Protein AF-A0A7C3PC27-F1 (afdb_monomer)

Mean predicted aligned error: 5.33 Å

Nearest PDB structures (foldseek):
  1l8r-assembly2_B  TM=5.823E-01  e=4.995E+00  Homo sapiens

Sequence (64 aa):
MRLGCFEVDRRRRLGAFESEWAIDLNAAYGLFLIDQGVDRAEAKADFELPNDLISFIERGEISL

Structure (mmCIF, N/CA/C/O backbone):
data_AF-A0A7C3PC27-F1
#
_entry.id   AF-A0A7C3PC27-F1
#
loop_
_atom_site.group_PDB
_atom_site.id
_atom_site.type_symbol
_atom_site.label_atom_id
_atom_site.label_alt_id
_atom_site.label_comp_id
_atom_site.label_asym_id
_atom_site.label_entity_id
_atom_site.label_seq_id
_atom_site.pdbx_PDB_ins_code
_atom_site.Cartn_x
_atom_site.Cartn_y
_atom_site.Cartn_z
_atom_site.occupancy
_atom_site.B_iso_or_equiv
_atom_site.auth_seq_id
_atom_site.auth_comp_id
_atom_site.auth_asym_id
_atom_site.auth_atom_id
_atom_site.pdbx_PDB_model_num
ATOM 1 N N . MET A 1 1 ? 8.542 -10.988 -9.384 1.00 83.06 1 MET A N 1
ATOM 2 C CA . MET A 1 1 ? 7.942 -9.793 -8.758 1.00 83.06 1 MET A CA 1
ATOM 3 C C . MET A 1 1 ? 8.997 -8.702 -8.550 1.00 83.06 1 MET A C 1
ATOM 5 O O . MET A 1 1 ? 10.120 -9.039 -8.188 1.00 83.06 1 MET A O 1
ATOM 9 N N . ARG A 1 2 ? 8.668 -7.427 -8.796 1.00 89.31 2 ARG A N 1
ATOM 10 C CA . ARG A 1 2 ? 9.513 -6.248 -8.503 1.00 89.31 2 ARG A CA 1
ATOM 11 C C . ARG A 1 2 ? 8.693 -5.175 -7.788 1.00 89.31 2 ARG A C 1
ATOM 13 O O . ARG A 1 2 ? 7.500 -5.068 -8.051 1.00 89.31 2 ARG A O 1
ATOM 20 N N . LEU A 1 3 ? 9.318 -4.372 -6.935 1.00 88.06 3 LEU A N 1
ATOM 21 C CA . LEU A 1 3 ? 8.669 -3.185 -6.380 1.00 88.06 3 LEU A CA 1
ATOM 22 C C . LEU A 1 3 ? 8.855 -2.004 -7.339 1.00 88.06 3 LEU A C 1
ATOM 24 O O . LEU A 1 3 ? 9.859 -1.919 -8.044 1.00 88.06 3 LEU A O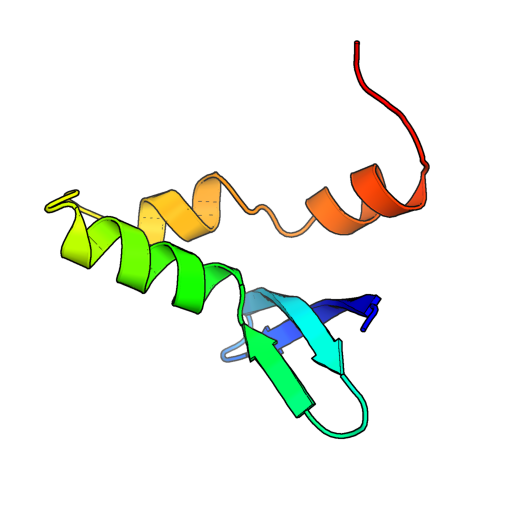 1
ATOM 28 N N . GLY A 1 4 ? 7.879 -1.109 -7.383 1.00 88.50 4 GLY A N 1
ATOM 29 C CA . GLY A 1 4 ? 7.950 0.135 -8.142 1.00 88.50 4 GLY A CA 1
ATOM 30 C C . GLY A 1 4 ? 6.898 1.121 -7.658 1.00 88.50 4 GLY A C 1
ATOM 31 O O . GLY A 1 4 ? 6.136 0.816 -6.745 1.00 88.50 4 GLY A O 1
ATOM 32 N N . CYS A 1 5 ? 6.805 2.277 -8.307 1.00 89.38 5 CYS A N 1
ATOM 33 C CA . CYS A 1 5 ? 5.673 3.177 -8.107 1.00 89.38 5 CYS A CA 1
ATOM 34 C C . CYS A 1 5 ? 4.828 3.271 -9.375 1.00 89.38 5 CYS A C 1
ATOM 36 O O . CYS A 1 5 ? 5.354 3.196 -10.485 1.00 89.38 5 CYS A O 1
ATOM 38 N N . PHE A 1 6 ? 3.537 3.518 -9.205 1.00 89.62 6 PHE A N 1
ATOM 39 C CA . PHE A 1 6 ? 2.620 3.903 -10.277 1.00 89.62 6 PHE A CA 1
ATOM 40 C C . PHE A 1 6 ? 1.729 5.055 -9.804 1.00 89.62 6 PHE A C 1
ATOM 42 O O . PHE A 1 6 ? 1.800 5.459 -8.643 1.00 89.62 6 PHE A O 1
ATOM 49 N N . GLU A 1 7 ? 0.933 5.621 -10.707 1.00 90.12 7 GLU A N 1
ATOM 50 C CA . GLU A 1 7 ? -0.001 6.701 -10.390 1.00 90.12 7 GLU A CA 1
ATOM 51 C C . GLU A 1 7 ? -1.444 6.221 -10.572 1.00 90.12 7 GLU A C 1
ATOM 53 O O . GLU A 1 7 ? -1.797 5.690 -11.624 1.00 90.12 7 GLU A O 1
ATOM 58 N N . VAL A 1 8 ? -2.272 6.425 -9.547 1.00 87.44 8 VAL A N 1
ATOM 59 C CA . VAL A 1 8 ? -3.730 6.234 -9.563 1.00 87.44 8 VAL A CA 1
ATOM 60 C C . VAL A 1 8 ? -4.361 7.459 -8.915 1.00 87.44 8 VAL A C 1
ATOM 62 O O . VAL A 1 8 ? -3.899 7.917 -7.874 1.00 87.44 8 VAL A O 1
ATOM 65 N N . ASP A 1 9 ? -5.387 8.032 -9.544 1.00 87.06 9 ASP A N 1
ATOM 66 C CA . ASP A 1 9 ? -6.096 9.220 -9.043 1.00 87.06 9 ASP A CA 1
ATOM 67 C C . ASP A 1 9 ? -5.173 10.396 -8.671 1.00 87.06 9 ASP A C 1
ATOM 69 O O . ASP A 1 9 ? -5.385 11.094 -7.676 1.00 87.06 9 ASP A O 1
ATOM 73 N N . ARG A 1 10 ? -4.123 10.624 -9.478 1.00 87.25 10 ARG A N 1
ATOM 74 C CA . ARG A 1 10 ? -3.068 11.637 -9.248 1.00 87.25 10 ARG A CA 1
ATOM 75 C C . ARG A 1 10 ? -2.263 11.427 -7.964 1.00 87.25 10 ARG A C 1
ATOM 77 O O . ARG A 1 10 ? -1.562 12.331 -7.508 1.00 87.25 10 ARG A O 1
ATOM 84 N N . ARG A 1 11 ? -2.366 10.249 -7.357 1.00 85.25 11 ARG A N 1
ATOM 85 C CA . ARG A 1 11 ? -1.557 9.828 -6.222 1.00 85.25 11 ARG A CA 1
ATOM 86 C C . ARG A 1 11 ? -0.550 8.817 -6.721 1.00 85.25 11 ARG A C 1
ATOM 88 O O . ARG A 1 11 ? -0.904 7.795 -7.304 1.00 85.25 11 ARG A O 1
ATOM 95 N N . ARG A 1 12 ? 0.722 9.101 -6.465 1.00 87.50 12 ARG A N 1
ATOM 96 C CA . ARG A 1 12 ? 1.757 8.082 -6.574 1.0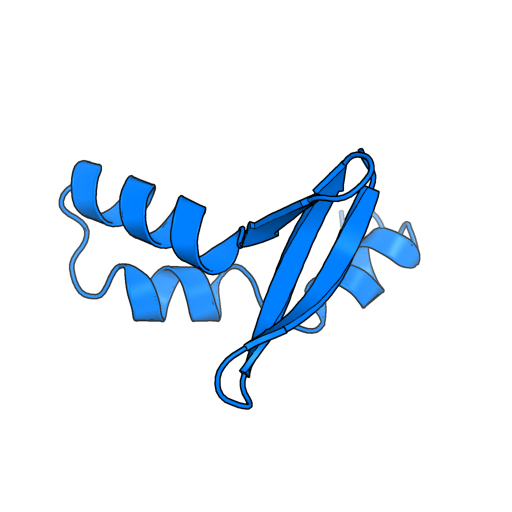0 87.50 12 ARG A CA 1
ATOM 97 C C . ARG A 1 12 ? 1.489 7.027 -5.489 1.00 87.50 12 ARG A C 1
ATOM 99 O O .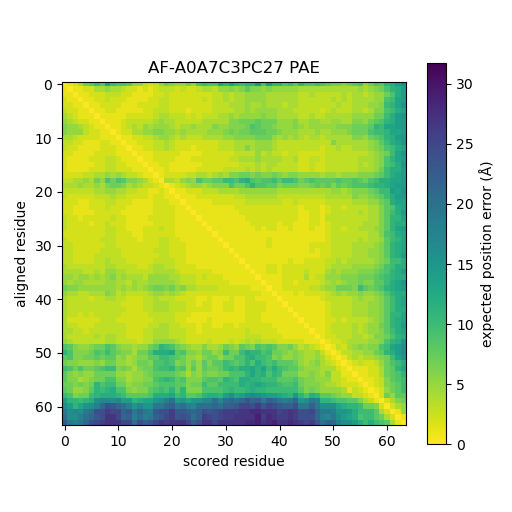 ARG A 1 12 ? 1.047 7.386 -4.395 1.00 87.50 12 ARG A O 1
ATOM 106 N N . ARG A 1 13 ? 1.665 5.755 -5.840 1.00 90.06 13 ARG A N 1
ATOM 107 C CA . ARG A 1 13 ? 1.405 4.571 -5.011 1.00 90.06 13 ARG A CA 1
ATOM 108 C C . ARG A 1 13 ? 2.552 3.585 -5.142 1.00 90.06 13 ARG A C 1
ATOM 110 O O . ARG A 1 13 ? 3.160 3.494 -6.214 1.00 90.06 13 ARG A O 1
ATOM 117 N N . LEU A 1 14 ? 2.825 2.842 -4.076 1.00 91.38 14 LEU A N 1
ATOM 118 C CA . LEU A 1 14 ? 3.772 1.739 -4.095 1.00 91.38 14 LEU A CA 1
ATOM 119 C C . LEU A 1 14 ? 3.097 0.495 -4.681 1.00 91.38 14 LEU A C 1
ATOM 121 O O . LEU A 1 14 ? 2.012 0.104 -4.260 1.00 91.38 14 LEU A O 1
ATOM 125 N N . GLY A 1 15 ? 3.753 -0.135 -5.649 1.00 92.25 15 GLY A N 1
ATOM 126 C CA . GLY A 1 15 ? 3.252 -1.314 -6.338 1.00 92.25 15 GLY A CA 1
ATOM 127 C C . GLY A 1 15 ? 4.189 -2.506 -6.234 1.00 92.25 15 GLY A C 1
ATOM 128 O O . GLY A 1 15 ? 5.399 -2.368 -6.423 1.00 92.25 15 GLY A O 1
ATOM 129 N N . ALA A 1 16 ? 3.619 -3.688 -6.010 1.00 92.56 16 ALA A N 1
ATOM 130 C CA . ALA A 1 16 ? 4.271 -4.957 -6.310 1.00 92.56 16 ALA A CA 1
ATOM 131 C C . ALA A 1 16 ? 3.855 -5.401 -7.715 1.00 92.56 16 ALA A C 1
ATOM 133 O O . ALA A 1 16 ? 2.697 -5.733 -7.949 1.00 92.56 16 ALA A O 1
ATOM 134 N N . PHE A 1 17 ? 4.802 -5.383 -8.649 1.00 92.62 17 PHE A N 1
ATOM 135 C CA . PHE A 1 17 ? 4.588 -5.720 -10.051 1.00 92.62 17 PHE A CA 1
ATOM 136 C C . PHE A 1 17 ? 4.970 -7.173 -10.313 1.00 92.62 17 PHE A C 1
ATOM 138 O O . PHE A 1 17 ? 6.096 -7.601 -10.020 1.00 92.62 17 PHE A O 1
ATOM 145 N N . GLU A 1 18 ? 4.067 -7.912 -10.939 1.00 93.69 18 GLU A N 1
ATOM 146 C CA . GLU A 1 18 ? 4.286 -9.273 -11.402 1.00 93.69 18 GLU A CA 1
ATOM 147 C C . GLU A 1 18 ? 3.672 -9.450 -12.790 1.00 93.69 18 GLU A C 1
ATOM 149 O O . GLU A 1 18 ? 2.472 -9.288 -12.987 1.00 93.69 18 GLU A O 1
ATOM 154 N N . SER A 1 19 ? 4.525 -9.769 -13.768 1.00 90.56 19 SER A N 1
ATOM 155 C CA . SER A 1 19 ? 4.139 -9.876 -15.178 1.00 90.56 19 SER A CA 1
ATOM 156 C C . SER A 1 19 ? 3.337 -8.648 -15.646 1.00 90.56 19 SER A C 1
ATOM 158 O O . SER A 1 19 ? 3.892 -7.552 -15.684 1.00 90.56 19 SER A O 1
ATOM 160 N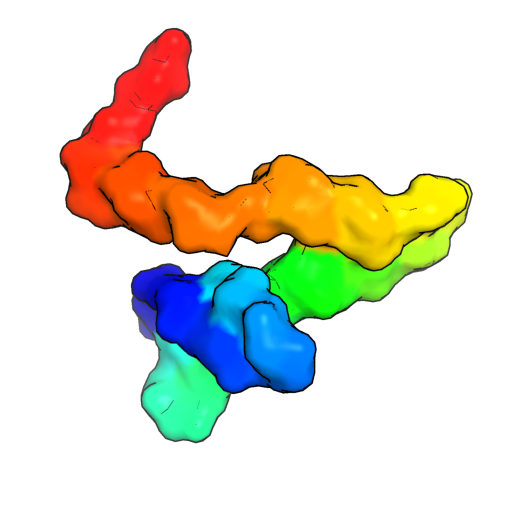 N . GLU A 1 20 ? 2.051 -8.825 -15.961 1.00 91.75 20 GLU A N 1
ATOM 161 C CA . GLU A 1 20 ? 1.162 -7.799 -16.526 1.00 91.75 20 GLU A CA 1
ATOM 162 C C . GLU A 1 20 ? 0.249 -7.138 -15.480 1.00 91.75 20 GLU A C 1
ATOM 164 O O . GLU A 1 20 ? -0.680 -6.413 -15.837 1.00 91.75 20 GLU A O 1
ATOM 169 N N . TRP A 1 21 ? 0.463 -7.393 -14.187 1.00 92.88 21 TRP A N 1
ATOM 170 C CA . TRP A 1 21 ? -0.352 -6.814 -13.123 1.00 92.88 21 TRP A CA 1
ATOM 171 C C . TRP A 1 21 ? 0.491 -6.179 -12.018 1.00 92.88 21 TRP A C 1
ATOM 173 O O . TRP A 1 21 ? 1.678 -6.464 -11.836 1.00 92.88 21 TRP A O 1
ATOM 183 N N . ALA A 1 22 ? -0.149 -5.277 -11.278 1.00 92.19 22 ALA A N 1
ATOM 184 C CA . ALA A 1 22 ? 0.413 -4.638 -10.101 1.00 92.19 22 ALA A CA 1
ATOM 185 C C . ALA A 1 22 ? -0.591 -4.709 -8.947 1.00 92.19 22 ALA A C 1
ATO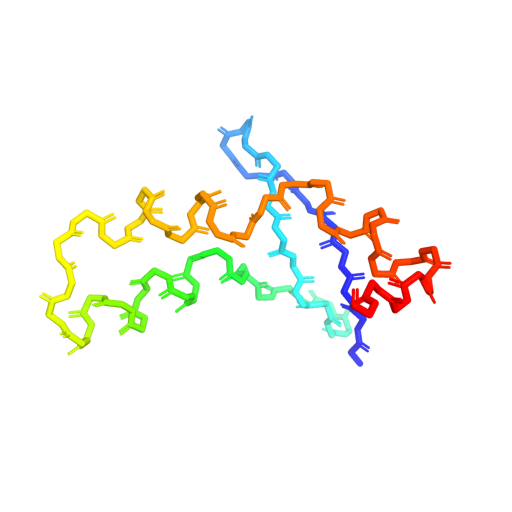M 187 O O . ALA A 1 22 ? -1.776 -4.440 -9.140 1.00 92.19 22 ALA A O 1
ATOM 188 N N . ILE A 1 23 ? -0.114 -5.059 -7.753 1.00 93.50 23 ILE A N 1
ATOM 189 C CA . ILE A 1 23 ? -0.861 -4.867 -6.506 1.00 93.50 23 ILE A CA 1
ATOM 190 C C . ILE A 1 23 ? -0.497 -3.496 -5.949 1.00 93.50 23 ILE A C 1
ATOM 192 O O . ILE A 1 23 ? 0.682 -3.221 -5.729 1.00 93.50 23 ILE A O 1
ATOM 196 N N . ASP A 1 24 ? -1.510 -2.674 -5.679 1.00 93.56 24 ASP A N 1
ATOM 197 C CA . ASP A 1 24 ? -1.375 -1.462 -4.872 1.00 93.56 24 ASP A CA 1
ATOM 198 C C . ASP A 1 24 ? -1.079 -1.849 -3.416 1.00 93.56 24 ASP A C 1
ATOM 200 O O . ASP A 1 24 ? -1.950 -2.353 -2.700 1.00 93.56 24 ASP A O 1
ATOM 204 N N . LEU A 1 25 ? 0.163 -1.641 -2.978 1.00 93.31 25 LEU A N 1
ATOM 205 C CA . LEU A 1 25 ? 0.596 -1.999 -1.631 1.00 93.31 25 LEU A CA 1
ATOM 206 C C . LEU A 1 25 ? 0.034 -1.049 -0.569 1.00 93.31 25 LEU A C 1
ATOM 208 O O . LEU A 1 25 ? -0.223 -1.499 0.546 1.00 93.31 25 LEU A O 1
ATOM 212 N N . ASN A 1 26 ? -0.221 0.221 -0.902 1.00 93.56 26 ASN A N 1
ATOM 213 C CA . ASN A 1 26 ? -0.890 1.154 0.008 1.00 93.56 26 ASN A CA 1
ATOM 214 C C . ASN A 1 26 ? -2.325 0.687 0.280 1.00 93.56 26 ASN A C 1
ATOM 216 O O . ASN A 1 26 ? -2.738 0.595 1.436 1.00 93.56 26 ASN A O 1
ATOM 220 N N . ALA A 1 27 ? -3.068 0.326 -0.768 1.00 94.25 27 ALA A N 1
ATOM 221 C CA . ALA A 1 27 ? -4.436 -0.165 -0.627 1.00 94.25 27 ALA A CA 1
ATOM 222 C C . ALA A 1 27 ? -4.492 -1.521 0.095 1.00 94.25 27 ALA A C 1
ATOM 224 O O . ALA A 1 27 ? -5.297 -1.698 1.010 1.00 94.25 27 ALA A O 1
ATOM 225 N N . ALA A 1 28 ? -3.615 -2.465 -0.267 1.00 95.56 28 ALA A N 1
ATOM 226 C CA . ALA A 1 28 ? -3.550 -3.773 0.383 1.00 95.56 28 ALA A CA 1
ATOM 227 C C . ALA A 1 28 ? -3.231 -3.651 1.883 1.00 95.56 28 ALA A C 1
ATOM 229 O O . ALA A 1 28 ? -3.875 -4.301 2.708 1.00 95.56 28 ALA A O 1
ATOM 230 N N . TYR A 1 29 ? -2.284 -2.782 2.249 1.00 95.56 29 TYR A N 1
ATOM 231 C CA . TYR A 1 29 ? -1.954 -2.532 3.649 1.00 95.56 29 TYR A CA 1
ATOM 232 C C . TYR A 1 29 ? -3.082 -1.802 4.389 1.00 95.56 29 TYR A C 1
ATOM 234 O O . TYR A 1 29 ? -3.399 -2.156 5.522 1.00 95.56 29 TYR A O 1
ATOM 242 N N . GLY A 1 30 ? -3.760 -0.855 3.735 1.00 96.44 30 GLY A N 1
ATOM 243 C CA . GLY A 1 30 ? -4.961 -0.216 4.273 1.00 96.44 30 GLY A CA 1
ATOM 244 C C . GLY A 1 30 ? -6.056 -1.229 4.621 1.00 96.44 30 GLY A C 1
ATOM 245 O O . GLY A 1 30 ? -6.594 -1.186 5.724 1.00 96.44 30 GLY A O 1
ATOM 246 N N . LEU A 1 31 ? -6.337 -2.190 3.736 1.00 97.56 31 LEU A N 1
ATOM 247 C CA . LEU A 1 31 ? -7.305 -3.263 4.003 1.00 97.56 31 LEU A CA 1
ATOM 248 C C . LEU A 1 31 ? -6.885 -4.148 5.184 1.00 97.56 31 LEU A C 1
ATOM 250 O O . LEU A 1 31 ? -7.718 -4.470 6.027 1.00 97.56 31 LEU A O 1
ATOM 254 N N . PHE A 1 32 ? -5.600 -4.497 5.279 1.00 97.62 32 PHE A N 1
ATOM 255 C CA . PHE A 1 32 ? -5.068 -5.223 6.434 1.00 97.62 32 PHE A CA 1
ATOM 256 C C . PHE A 1 32 ? -5.258 -4.437 7.742 1.00 97.62 32 PHE A C 1
ATOM 258 O O . PHE A 1 32 ? -5.697 -4.995 8.742 1.00 97.62 32 PHE A O 1
ATOM 265 N N . LEU A 1 33 ? -4.993 -3.129 7.742 1.00 97.75 33 LEU A N 1
ATOM 266 C CA . LEU A 1 33 ? -5.197 -2.273 8.913 1.00 97.75 33 LEU A CA 1
ATOM 267 C C . LEU A 1 33 ? -6.681 -2.174 9.314 1.00 97.75 33 LEU A C 1
ATOM 269 O O . LEU A 1 33 ? -6.983 -2.171 10.507 1.00 97.75 33 LEU A O 1
ATOM 273 N N . ILE A 1 34 ? -7.604 -2.140 8.346 1.00 97.75 34 ILE A N 1
ATOM 274 C CA . ILE A 1 34 ? -9.054 -2.184 8.609 1.00 97.75 34 ILE A CA 1
ATOM 275 C C . ILE A 1 34 ? -9.437 -3.496 9.300 1.00 97.75 34 ILE A C 1
ATOM 277 O O . ILE A 1 34 ? -10.166 -3.465 10.289 1.00 97.75 34 ILE A O 1
ATOM 281 N N . ASP A 1 35 ? -8.928 -4.631 8.817 1.00 97.94 35 ASP A N 1
ATOM 282 C CA . ASP A 1 35 ? -9.171 -5.949 9.422 1.00 97.94 35 ASP A CA 1
ATOM 283 C C . ASP A 1 35 ? -8.651 -6.028 10.870 1.00 97.94 35 ASP A C 1
ATOM 285 O O . ASP A 1 35 ? -9.279 -6.628 11.739 1.00 97.94 35 ASP A O 1
ATOM 289 N N . GLN A 1 36 ? -7.558 -5.319 11.170 1.00 97.56 36 GLN A N 1
ATOM 290 C CA . GLN A 1 36 ? -7.021 -5.166 12.527 1.00 97.56 36 GLN A CA 1
ATOM 291 C C . GLN A 1 36 ? -7.794 -4.156 13.401 1.00 97.56 36 GLN A C 1
ATOM 293 O O . GLN A 1 36 ? -7.411 -3.917 14.547 1.00 97.56 36 GLN A O 1
ATOM 298 N N . GLY A 1 37 ? -8.862 -3.540 12.887 1.00 97.69 37 GLY A N 1
ATOM 299 C CA . GLY A 1 37 ? -9.665 -2.552 13.611 1.00 97.69 37 GLY A CA 1
ATOM 300 C C . GLY A 1 37 ? -8.972 -1.199 13.798 1.00 97.69 37 GLY A C 1
ATOM 301 O O . GLY A 1 37 ? -9.284 -0.477 14.743 1.00 97.69 37 GLY A O 1
ATOM 302 N N . VAL A 1 38 ? -8.012 -0.851 12.936 1.00 97.50 38 VAL A N 1
ATOM 303 C CA . VAL A 1 38 ? -7.284 0.421 13.017 1.00 97.50 38 VAL A CA 1
ATOM 304 C C . VAL A 1 38 ? -8.106 1.554 12.406 1.00 97.50 38 VAL A C 1
ATOM 306 O O . VAL A 1 38 ? -8.426 1.554 11.216 1.00 97.50 38 VAL A O 1
ATOM 309 N N . ASP A 1 39 ? -8.375 2.584 13.206 1.00 94.69 39 ASP A N 1
ATOM 310 C CA . ASP A 1 39 ? -8.984 3.821 12.723 1.00 94.69 39 ASP A CA 1
ATOM 311 C C . ASP A 1 39 ? 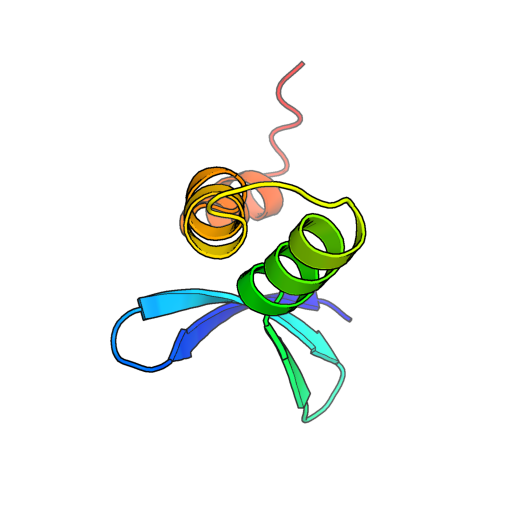-8.075 4.548 11.722 1.00 94.69 39 ASP A C 1
ATOM 313 O O . ASP A 1 39 ? -6.853 4.602 11.877 1.00 94.69 39 ASP A O 1
ATOM 317 N N . ARG A 1 40 ? -8.681 5.185 10.711 1.00 95.12 40 ARG A N 1
ATOM 318 C CA . ARG A 1 40 ? -7.964 5.935 9.658 1.00 95.12 40 ARG A CA 1
ATOM 319 C C . ARG A 1 40 ? -6.914 5.091 8.915 1.00 95.12 40 ARG A C 1
ATOM 321 O O . ARG A 1 40 ? -5.897 5.625 8.473 1.00 95.12 40 ARG A O 1
ATOM 328 N N . ALA A 1 41 ? -7.179 3.796 8.754 1.00 95.81 41 ALA A N 1
ATOM 329 C CA . ALA A 1 41 ? -6.306 2.820 8.107 1.00 95.81 41 ALA A CA 1
ATOM 330 C C . ALA A 1 41 ? -5.703 3.285 6.769 1.00 95.81 41 ALA A C 1
ATOM 332 O O . ALA A 1 41 ? -4.497 3.170 6.584 1.00 95.81 41 ALA A O 1
ATOM 333 N N . GLU A 1 42 ? -6.500 3.871 5.869 1.00 92.06 42 GLU A N 1
ATOM 334 C CA . GLU A 1 42 ? -5.992 4.388 4.587 1.00 92.06 42 GLU A CA 1
ATOM 335 C C . GLU A 1 42 ? -4.946 5.493 4.775 1.00 92.06 42 GLU A C 1
ATOM 337 O O . GLU A 1 42 ? -3.866 5.437 4.196 1.00 92.06 42 GLU A O 1
ATOM 342 N N . ALA A 1 43 ? -5.234 6.482 5.626 1.00 92.50 43 ALA A N 1
ATOM 343 C CA . ALA A 1 43 ? -4.300 7.572 5.897 1.00 92.50 43 ALA A CA 1
ATOM 344 C C . ALA A 1 43 ? -3.016 7.064 6.569 1.00 92.50 43 ALA A C 1
ATOM 346 O O . ALA A 1 43 ? -1.934 7.586 6.311 1.00 92.50 43 ALA A O 1
ATOM 347 N N . LYS A 1 44 ? -3.132 6.035 7.416 1.00 94.25 44 LYS A N 1
ATOM 348 C CA . LYS A 1 44 ? -1.984 5.380 8.043 1.00 94.25 44 LYS A CA 1
ATOM 349 C C . LYS A 1 44 ? -1.145 4.610 7.022 1.00 94.25 44 LYS A C 1
ATOM 351 O O . LYS A 1 44 ? 0.069 4.770 7.018 1.00 94.25 44 LYS A O 1
ATOM 356 N N . ALA A 1 45 ? -1.772 3.846 6.131 1.00 93.38 45 ALA A N 1
ATOM 357 C CA . ALA A 1 45 ? -1.072 3.138 5.063 1.00 93.38 45 ALA A CA 1
ATOM 358 C C . ALA A 1 45 ? -0.363 4.107 4.105 1.00 93.38 45 ALA A C 1
ATOM 360 O O . ALA A 1 45 ? 0.782 3.875 3.730 1.00 93.38 45 ALA A O 1
ATOM 361 N N . ASP A 1 46 ? -1.005 5.225 3.763 1.00 90.31 46 ASP A N 1
ATOM 362 C CA . ASP A 1 46 ? -0.419 6.282 2.931 1.00 90.31 46 ASP A CA 1
ATOM 363 C C . ASP A 1 46 ? 0.782 6.967 3.600 1.00 90.31 46 ASP A C 1
ATOM 365 O O . ASP A 1 46 ? 1.722 7.366 2.915 1.00 90.31 46 ASP A O 1
ATOM 369 N N . PHE A 1 47 ? 0.764 7.093 4.929 1.00 89.62 47 PHE A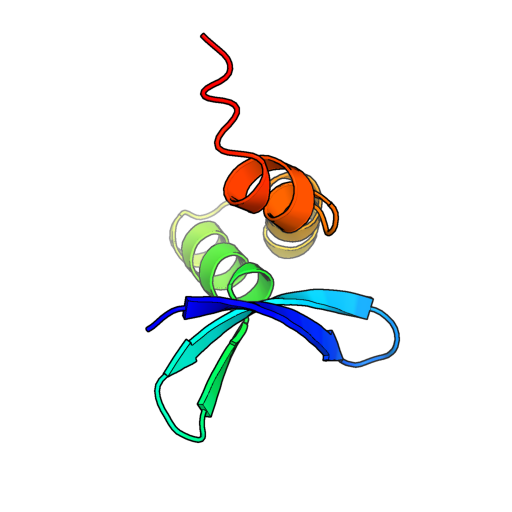 N 1
ATOM 370 C CA . PHE A 1 47 ? 1.866 7.665 5.701 1.00 89.62 47 PHE A CA 1
ATOM 371 C C . PHE A 1 47 ? 3.039 6.690 5.873 1.00 89.62 47 PHE A C 1
ATOM 373 O O . PHE A 1 47 ? 4.192 7.086 5.726 1.00 89.62 47 PHE A O 1
ATOM 380 N N . GLU A 1 48 ? 2.756 5.424 6.187 1.00 89.38 48 GLU A N 1
ATOM 381 C CA . GLU A 1 48 ? 3.776 4.406 6.474 1.00 89.38 48 GLU A CA 1
ATOM 382 C C . GLU A 1 48 ? 4.406 3.801 5.213 1.00 89.38 48 GLU A C 1
ATOM 384 O O . GLU A 1 48 ? 5.528 3.301 5.272 1.00 89.38 48 GLU A O 1
ATOM 389 N N . LEU A 1 49 ? 3.725 3.880 4.066 1.00 88.44 49 LEU A N 1
ATOM 390 C CA . LEU A 1 49 ? 4.251 3.485 2.758 1.00 88.44 49 LEU A CA 1
ATOM 391 C C . LEU A 1 49 ? 4.399 4.719 1.856 1.00 88.44 49 LEU A C 1
ATOM 393 O O . LEU A 1 49 ? 3.616 4.898 0.913 1.00 88.44 49 LEU A O 1
ATOM 397 N N . PRO A 1 50 ? 5.380 5.595 2.140 1.00 80.31 50 PRO A N 1
ATOM 398 C CA . PRO A 1 50 ? 5.535 6.838 1.414 1.00 80.31 50 PRO A CA 1
ATOM 399 C C . PRO A 1 50 ? 6.094 6.599 0.008 1.00 80.31 50 PRO A C 1
ATOM 401 O O . PRO A 1 50 ? 6.768 5.614 -0.297 1.00 80.31 50 PRO A O 1
ATOM 404 N N . ASN A 1 51 ? 5.820 7.550 -0.879 1.00 72.94 51 ASN A N 1
ATOM 405 C CA . ASN A 1 51 ? 6.123 7.444 -2.309 1.00 72.94 51 ASN A CA 1
ATOM 406 C C . ASN A 1 51 ? 7.613 7.429 -2.663 1.00 72.94 51 ASN A C 1
ATOM 408 O O . ASN A 1 51 ? 7.980 7.074 -3.786 1.00 72.94 51 ASN A O 1
ATOM 412 N N . ASP A 1 52 ? 8.457 7.854 -1.734 1.00 74.50 52 ASP A N 1
ATOM 413 C CA . ASP A 1 52 ? 9.910 7.852 -1.818 1.00 74.50 52 ASP A CA 1
ATOM 414 C C . ASP A 1 52 ? 10.545 6.590 -1.216 1.00 74.50 52 ASP A C 1
ATOM 416 O O . ASP A 1 52 ? 11.745 6.390 -1.402 1.00 74.50 52 ASP A O 1
ATOM 420 N N . LEU A 1 53 ? 9.757 5.693 -0.606 1.00 78.56 53 LEU A N 1
ATOM 421 C CA . LEU A 1 53 ? 10.236 4.420 -0.062 1.00 78.56 53 LEU A CA 1
ATOM 422 C C . LEU A 1 53 ? 10.934 3.565 -1.130 1.00 78.56 53 LEU A C 1
ATOM 424 O O . LEU A 1 53 ? 11.927 2.906 -0.840 1.00 78.56 53 LEU A O 1
ATOM 428 N N . ILE A 1 54 ? 10.481 3.625 -2.388 1.00 75.69 54 ILE A N 1
ATOM 429 C CA . ILE A 1 54 ? 11.172 2.975 -3.516 1.00 75.69 54 ILE A CA 1
ATOM 430 C C . ILE A 1 54 ? 12.594 3.491 -3.680 1.00 75.69 54 ILE A C 1
ATOM 432 O O . ILE A 1 54 ? 13.507 2.690 -3.834 1.00 75.69 54 ILE A O 1
ATOM 436 N N . SER A 1 55 ? 12.795 4.806 -3.594 1.00 71.81 55 SER A N 1
ATOM 437 C CA . SER A 1 55 ? 14.126 5.401 -3.719 1.00 71.81 55 SER A CA 1
ATOM 438 C C . SER A 1 55 ? 15.058 4.900 -2.619 1.00 71.81 55 SER A C 1
ATOM 440 O O . SER A 1 55 ? 16.254 4.771 -2.850 1.00 71.81 55 SER A O 1
ATOM 442 N N . PHE A 1 56 ? 14.518 4.618 -1.433 1.00 73.56 56 PHE A N 1
ATOM 443 C CA . PHE A 1 56 ? 15.265 4.043 -0.321 1.00 73.56 56 PHE A CA 1
ATOM 444 C C . PHE A 1 56 ? 15.603 2.561 -0.566 1.00 73.56 56 PHE A C 1
ATOM 446 O O . PHE A 1 56 ? 16.764 2.168 -0.470 1.00 73.56 56 PHE A O 1
ATOM 453 N N . ILE A 1 57 ? 14.619 1.755 -0.982 1.00 73.75 57 ILE A N 1
ATOM 454 C CA . ILE A 1 57 ? 14.801 0.329 -1.304 1.00 73.75 57 ILE A CA 1
ATOM 455 C C . ILE A 1 57 ? 15.798 0.140 -2.462 1.00 73.75 57 ILE A C 1
ATOM 457 O O . ILE A 1 57 ? 16.687 -0.705 -2.380 1.00 73.75 57 ILE A O 1
ATOM 461 N N . GLU A 1 58 ? 15.684 0.934 -3.530 1.00 70.81 58 GLU A N 1
ATOM 462 C CA . GLU A 1 58 ? 16.543 0.850 -4.721 1.00 70.81 58 GLU A CA 1
ATOM 463 C C . GLU A 1 58 ? 17.987 1.283 -4.454 1.00 70.81 58 GLU A C 1
ATOM 465 O O . GLU A 1 58 ? 18.907 0.774 -5.093 1.00 70.81 58 GLU A O 1
ATOM 470 N N . ARG A 1 59 ? 18.211 2.192 -3.498 1.00 72.00 59 ARG A N 1
ATOM 471 C CA . ARG A 1 59 ? 19.566 2.589 -3.083 1.00 72.00 59 ARG A CA 1
ATOM 472 C C . ARG A 1 59 ? 20.296 1.492 -2.311 1.00 72.00 59 ARG A C 1
ATOM 474 O O . ARG A 1 59 ? 21.505 1.602 -2.132 1.00 72.00 59 ARG A O 1
ATOM 481 N N . GLY A 1 60 ? 19.595 0.445 -1.863 1.00 59.72 60 GLY A N 1
ATOM 482 C CA . GLY A 1 60 ? 20.181 -0.617 -1.045 1.00 59.72 60 GLY A CA 1
ATOM 483 C C . GLY A 1 60 ? 20.721 -0.109 0.294 1.00 59.72 60 GLY A C 1
ATOM 484 O O . GLY A 1 60 ? 21.519 -0.792 0.935 1.00 59.72 60 GLY A O 1
ATOM 485 N N . GLU A 1 61 ? 20.311 1.090 0.713 1.00 55.50 61 GLU A N 1
ATOM 486 C CA . GLU A 1 61 ? 20.664 1.647 2.009 1.00 55.50 61 GLU A CA 1
ATOM 487 C C . GLU A 1 61 ? 19.858 0.888 3.062 1.00 55.50 61 GLU A C 1
ATOM 489 O O . GLU A 1 61 ? 18.707 1.192 3.353 1.00 55.50 61 GLU A O 1
ATOM 494 N N . ILE A 1 62 ? 20.459 -0.159 3.624 1.00 49.72 62 ILE A N 1
ATOM 495 C CA . ILE A 1 62 ? 20.000 -0.711 4.893 1.00 49.72 62 ILE A CA 1
ATOM 496 C C . ILE A 1 62 ? 20.258 0.395 5.921 1.00 49.72 62 ILE A C 1
ATOM 498 O O . ILE A 1 62 ? 21.393 0.568 6.365 1.00 49.72 62 ILE A O 1
ATOM 502 N N . SER A 1 63 ? 19.237 1.1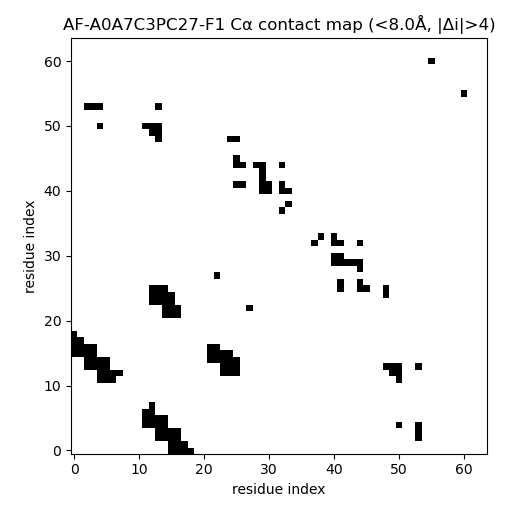85 6.258 1.00 48.19 63 SER A N 1
ATOM 503 C CA . SER A 1 63 ? 19.323 2.043 7.442 1.00 48.19 63 SER A CA 1
ATOM 504 C C . SER A 1 63 ? 19.329 1.118 8.652 1.00 48.19 63 SER A C 1
ATOM 506 O O . SER A 1 63 ? 18.306 0.519 8.986 1.00 48.19 63 SER A O 1
ATOM 508 N N . LEU A 1 64 ? 20.521 0.960 9.226 1.00 41.09 64 LEU A N 1
ATOM 509 C CA . LEU A 1 64 ? 20.753 0.413 10.562 1.00 41.09 64 LEU A CA 1
ATOM 510 C C . LEU A 1 64 ? 20.091 1.285 11.632 1.00 41.09 64 LEU A C 1
ATOM 512 O O . LEU A 1 64 ? 20.030 2.521 11.428 1.00 41.09 64 LEU A O 1
#

Solvent-accessible surface area (backbone atoms only — not comparable to full-atom values): 3780 Å² total; per-residue (Å²): 119,45,79,47,73,48,75,56,96,91,36,70,38,41,26,47,35,45,95,96,46,65,45,54,48,36,59,55,46,13,53,53,30,47,77,71,68,41,82,65,21,58,65,49,22,51,62,76,53,42,76,60,52,56,62,44,62,75,64,66,64,77,82,124

Foldseek 3Di:
DDWDWDDDPNDIFIWDDDDPDTDGQLVVQLVVCVVVVHPPSSVVSCVVRDNCVVVVVVVVPPPD

Secondary structure (DSSP, 8-state):
-EEEEEEETTEEEEEEEETTEEEEHHHHHHHHHHHTT-TTHHHHHHHHS-TTHHHHHHTT----

Radius of gyration: 12.49 Å; Cα contacts (8 Å, |Δi|>4): 77; chains: 1; bounding box: 30×22×30 Å

pLDDT: mean 86.3, std 12.77, range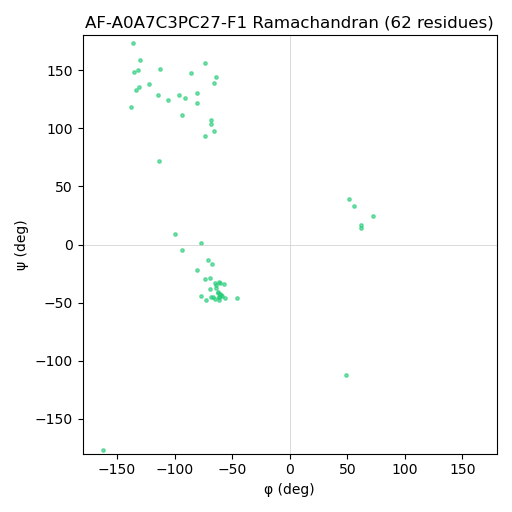 [41.09, 97.94]